Protein AF-A0A1Y3NLR9-F1 (afdb_monomer_lite)

Secondary structure (DSSP, 8-state):
--B-TTS-B----------------EEEEEEE-TTPEEEEEEEEE----TTHHHHHHHHGGG------------------------------TT--EEEESSTTEEEEEEESSSSEEEEEEEEE--SSS--EEEEEEEESSTTS-SEEEEEEEEEEE---

Foldseek 3Di:
DDADPVRHDPDDDDDDDDDDDADAPAEAEAEDAAQDKDKDKDKDWQPPPPVVVVVVVVVVPPPDDDDDDDDDDDDDDDDDDPPPPPPPPPVLQRDKDKDKPDPQKDWDKDDPDNTMIMIIIIHGGDDDDDWDKMKMWMASDPVRPHTDHIYIYTYGYDDD

Sequence (160 aa):
MFLNNNGKPVSLLDIVVYPQGYIVDRSFRFNKTENEILRKTIRFNVNSSPTSNLVEGFLKNNKKSSNHNRTNSSSQKKKSSKSKNDLNTTNDYNEKYVCSNLNEVASSISNVNAYTKEVSFKYKNMNSPNERVFYLFFYDDPYMISLNEIWRIFVHHVQR

Radius of gyration: 26.06 Å; chains: 1; bounding box: 83×35×61 Å

Structure (mmCIF, N/CA/C/O backbone):
data_AF-A0A1Y3NLR9-F1
#
_entry.id   AF-A0A1Y3NLR9-F1
#
loop_
_atom_site.group_PDB
_atom_site.id
_atom_site.type_symbol
_atom_site.label_atom_id
_atom_site.label_alt_id
_atom_site.label_comp_id
_atom_site.label_asym_id
_atom_site.label_entity_id
_atom_site.label_seq_id
_atom_site.pdbx_PDB_ins_code
_atom_site.Cartn_x
_atom_site.Cartn_y
_atom_site.Cartn_z
_atom_site.occupancy
_atom_site.B_iso_or_equiv
_atom_site.auth_seq_id
_atom_site.auth_comp_id
_atom_site.auth_asym_id
_atom_site.auth_atom_id
_atom_site.pdbx_PDB_model_num
ATOM 1 N N . MET A 1 1 ? -0.602 10.387 -29.518 1.00 59.53 1 MET A N 1
ATOM 2 C CA . MET A 1 1 ? 0.051 10.222 -30.833 1.00 59.53 1 MET A CA 1
ATOM 3 C C . MET A 1 1 ? 0.908 11.449 -31.065 1.00 59.53 1 MET A C 1
ATOM 5 O O . MET A 1 1 ? 0.364 12.545 -31.093 1.00 59.53 1 MET A O 1
ATOM 9 N N . PHE A 1 2 ? 2.227 11.292 -31.127 1.00 77.25 2 PHE A N 1
ATOM 10 C CA . PHE A 1 2 ? 3.118 12.418 -31.396 1.00 77.25 2 PHE A CA 1
ATOM 11 C C . PHE A 1 2 ? 3.174 12.622 -32.909 1.00 77.25 2 PHE A C 1
ATOM 13 O O . PHE A 1 2 ? 3.669 11.758 -33.635 1.00 77.25 2 PHE A O 1
ATOM 20 N N . LEU A 1 3 ? 2.589 13.722 -33.376 1.00 86.62 3 LEU A N 1
ATOM 21 C CA . LEU A 1 3 ? 2.571 14.112 -34.782 1.00 86.62 3 LEU A CA 1
ATOM 22 C C . LEU A 1 3 ? 3.623 15.199 -35.016 1.00 86.62 3 LEU A C 1
ATOM 24 O O . LEU A 1 3 ? 3.841 16.043 -34.148 1.00 86.62 3 LEU A O 1
ATOM 28 N N . ASN A 1 4 ? 4.270 15.189 -36.180 1.00 89.50 4 ASN A N 1
ATOM 29 C CA . ASN A 1 4 ? 5.097 16.318 -36.603 1.00 89.50 4 ASN A CA 1
ATOM 30 C C . ASN A 1 4 ? 4.223 17.463 -37.139 1.00 89.50 4 ASN A C 1
ATOM 32 O O . ASN A 1 4 ? 3.013 17.322 -37.317 1.00 89.50 4 ASN A O 1
ATOM 36 N N . ASN A 1 5 ? 4.866 18.580 -37.481 1.00 91.75 5 ASN A N 1
ATOM 37 C CA . ASN A 1 5 ? 4.218 19.765 -38.055 1.00 91.75 5 ASN A CA 1
ATOM 38 C C . ASN A 1 5 ? 3.466 19.488 -39.373 1.00 91.75 5 ASN A C 1
ATOM 40 O O . ASN A 1 5 ? 2.650 20.300 -39.793 1.00 91.75 5 ASN A O 1
ATOM 44 N N . ASN A 1 6 ? 3.712 18.337 -40.006 1.00 92.12 6 ASN A N 1
ATOM 45 C CA . ASN A 1 6 ? 3.054 17.904 -41.238 1.00 92.12 6 ASN A CA 1
ATOM 46 C C . ASN A 1 6 ? 1.926 16.889 -40.962 1.00 92.12 6 ASN A C 1
ATOM 48 O O . ASN A 1 6 ? 1.468 16.219 -41.886 1.00 92.12 6 ASN A O 1
ATOM 52 N N . GLY A 1 7 ? 1.528 16.711 -39.697 1.00 89.81 7 GLY A N 1
ATOM 53 C CA . GLY A 1 7 ? 0.474 15.784 -39.282 1.00 89.81 7 GLY A CA 1
ATOM 54 C C . GLY A 1 7 ? 0.844 14.303 -39.396 1.00 89.81 7 GLY A C 1
ATOM 55 O O . GLY A 1 7 ? -0.035 13.451 -39.294 1.00 89.81 7 GLY A O 1
ATOM 56 N N . LYS A 1 8 ? 2.122 13.964 -39.612 1.00 90.56 8 LYS A N 1
ATOM 57 C CA . LYS A 1 8 ? 2.584 12.572 -39.723 1.00 90.56 8 LYS A CA 1
ATOM 58 C C . LYS A 1 8 ? 3.027 12.034 -38.357 1.00 90.56 8 LYS A C 1
ATOM 60 O O . LYS A 1 8 ? 3.715 12.761 -37.635 1.00 90.56 8 LYS A O 1
ATOM 65 N N . PRO A 1 9 ? 2.692 10.780 -38.001 1.00 90.19 9 PRO A N 1
ATOM 66 C CA . PRO A 1 9 ? 3.191 10.154 -36.781 1.00 90.19 9 PRO A CA 1
ATOM 67 C C . PRO A 1 9 ? 4.712 10.054 -36.799 1.00 90.19 9 PRO A C 1
ATOM 69 O O . PRO A 1 9 ? 5.299 9.619 -37.787 1.00 90.19 9 PRO A O 1
ATOM 72 N N . VAL A 1 10 ? 5.337 10.458 -35.696 1.00 88.31 10 VAL A N 1
ATOM 73 C CA . VAL A 1 10 ? 6.802 10.459 -35.540 1.00 88.31 10 VAL A CA 1
ATOM 74 C C . VAL A 1 10 ? 7.276 9.270 -34.707 1.00 88.31 10 VAL A C 1
ATOM 76 O O . VAL A 1 10 ? 8.429 8.865 -34.803 1.00 88.31 10 VAL A O 1
ATOM 79 N N . SER A 1 11 ? 6.384 8.679 -33.913 1.00 82.44 11 SER A N 1
ATOM 80 C CA . SER A 1 11 ? 6.649 7.450 -33.174 1.00 82.44 11 SER A CA 1
ATOM 81 C C . SER A 1 11 ? 5.362 6.675 -32.897 1.00 82.44 11 SER A C 1
ATOM 83 O O . SER A 1 11 ? 4.282 7.252 -32.728 1.00 82.44 11 SER A O 1
ATOM 85 N N . LEU A 1 12 ? 5.504 5.352 -32.849 1.00 81.38 12 LEU A N 1
ATOM 86 C CA . LEU A 1 12 ? 4.503 4.411 -32.366 1.00 81.38 12 LEU A CA 1
ATOM 87 C C . LEU A 1 12 ? 5.107 3.716 -31.144 1.00 81.38 12 LEU A C 1
ATOM 89 O O . LEU A 1 12 ? 6.228 3.217 -31.220 1.00 81.38 12 LEU A O 1
ATOM 93 N N . LEU A 1 13 ? 4.390 3.723 -30.023 1.00 82.56 13 LEU A N 1
ATOM 94 C CA . LEU A 1 13 ? 4.776 2.974 -28.834 1.00 82.56 13 LEU A CA 1
ATOM 95 C C . LEU A 1 13 ? 3.931 1.705 -28.798 1.00 82.56 13 LEU A C 1
ATOM 97 O O . LEU A 1 13 ? 2.713 1.791 -28.649 1.00 82.56 13 LEU A O 1
ATOM 101 N N . ASP A 1 14 ? 4.582 0.559 -28.959 1.00 82.88 14 ASP A N 1
ATOM 102 C CA . ASP A 1 14 ? 3.950 -0.742 -28.774 1.00 82.88 14 ASP A CA 1
ATOM 103 C C . ASP A 1 14 ? 4.053 -1.132 -27.296 1.00 82.88 14 ASP A C 1
ATOM 105 O O . ASP A 1 14 ? 5.152 -1.280 -26.755 1.00 82.88 14 ASP A O 1
ATOM 109 N N . ILE A 1 15 ? 2.904 -1.210 -26.623 1.00 82.31 15 ILE A N 1
ATOM 110 C CA . ILE A 1 15 ? 2.814 -1.577 -25.210 1.00 82.31 15 ILE A CA 1
ATOM 111 C C . ILE A 1 15 ? 2.133 -2.932 -25.137 1.00 82.31 15 ILE A C 1
ATOM 113 O O . ILE A 1 15 ? 0.924 -3.046 -25.342 1.00 82.31 15 ILE A O 1
ATOM 117 N N . VAL A 1 16 ? 2.900 -3.949 -24.761 1.00 79.44 16 VAL A N 1
ATOM 118 C CA . VAL A 1 16 ? 2.339 -5.253 -24.421 1.00 79.44 16 VAL A CA 1
ATOM 119 C C . VAL A 1 16 ? 2.023 -5.261 -22.930 1.00 79.44 16 VAL A C 1
ATOM 121 O O . VAL A 1 16 ? 2.919 -5.303 -22.088 1.00 79.44 16 VAL A O 1
ATOM 124 N N . VAL A 1 17 ? 0.734 -5.185 -22.600 1.00 75.31 17 VAL A N 1
ATOM 125 C CA . VAL A 1 17 ? 0.257 -5.271 -21.216 1.00 75.31 17 VAL A CA 1
ATOM 126 C C . VAL A 1 17 ? -0.023 -6.733 -20.887 1.00 75.31 17 VAL A C 1
ATOM 128 O O . VAL A 1 17 ?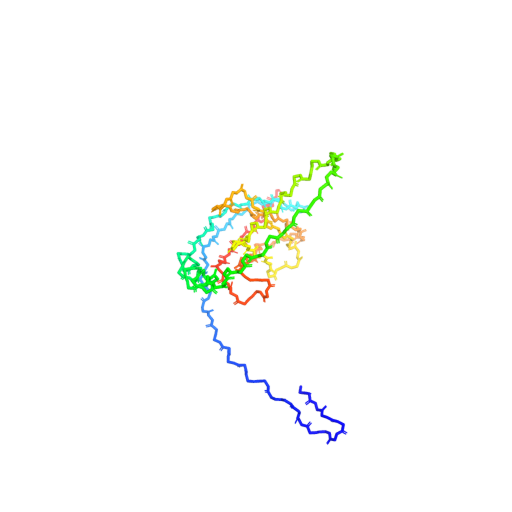 -0.932 -7.334 -21.453 1.00 75.31 17 VAL A O 1
ATOM 131 N N . TYR A 1 18 ? 0.729 -7.290 -19.941 1.00 67.12 18 TYR A N 1
ATOM 132 C CA . TYR A 1 18 ? 0.429 -8.590 -19.346 1.00 67.12 18 TYR A CA 1
ATOM 133 C C . TYR A 1 18 ? -0.296 -8.362 -18.016 1.00 67.12 18 TYR A C 1
ATOM 135 O O . TYR A 1 18 ? 0.350 -7.976 -17.040 1.00 67.12 18 TYR A O 1
ATOM 143 N N . PRO A 1 19 ? -1.628 -8.543 -17.947 1.00 62.94 19 PRO A N 1
ATOM 144 C CA . PRO A 1 19 ? -2.339 -8.436 -16.683 1.00 62.94 19 PRO A CA 1
ATOM 145 C C . PRO A 1 19 ? -1.883 -9.564 -15.753 1.00 62.94 19 PRO A C 1
ATOM 147 O O . PRO A 1 19 ? -2.233 -10.729 -15.937 1.00 62.94 19 PRO A O 1
ATOM 150 N N . GLN A 1 20 ? -1.082 -9.214 -14.750 1.00 64.94 20 GLN A N 1
ATOM 151 C CA . GLN A 1 20 ? -0.716 -10.123 -13.673 1.00 64.94 20 GLN A CA 1
ATOM 152 C C . GLN A 1 20 ? -1.946 -10.310 -12.775 1.00 64.94 20 GLN A C 1
ATOM 154 O O . GLN A 1 20 ? -2.505 -9.334 -12.273 1.00 64.94 20 GLN A O 1
ATOM 159 N N . GLY A 1 21 ? -2.382 -11.553 -12.557 1.00 62.19 21 GLY A N 1
ATOM 160 C CA . GLY A 1 21 ? -3.374 -11.838 -11.522 1.00 62.19 21 GLY A CA 1
ATOM 161 C C . GLY A 1 21 ? -2.836 -11.394 -10.161 1.00 62.19 21 GLY A C 1
ATOM 162 O O . GLY A 1 21 ? -1.755 -11.815 -9.755 1.00 62.19 21 GLY A O 1
ATOM 163 N N . TYR A 1 22 ? -3.565 -10.525 -9.465 1.00 68.06 22 TYR A N 1
ATOM 164 C CA . TYR A 1 22 ? -3.147 -10.017 -8.162 1.00 68.06 22 TYR A CA 1
ATOM 165 C C . TYR A 1 22 ? -3.514 -11.020 -7.063 1.00 68.06 22 TYR A C 1
ATOM 167 O O . TYR A 1 22 ? -4.694 -11.242 -6.784 1.00 68.06 22 TYR A O 1
ATOM 175 N N . ILE A 1 23 ? -2.506 -11.617 -6.428 1.00 80.19 23 ILE A N 1
ATOM 176 C CA . ILE A 1 23 ? -2.682 -12.407 -5.207 1.00 80.19 23 ILE A CA 1
ATOM 177 C C . ILE A 1 23 ? -2.530 -11.450 -4.026 1.00 80.19 23 ILE A C 1
ATOM 179 O O . ILE A 1 23 ? -1.587 -10.670 -3.965 1.00 80.19 23 ILE A O 1
ATOM 183 N N . VAL A 1 24 ? -3.487 -11.477 -3.099 1.00 86.25 24 VAL A N 1
ATOM 184 C CA . VAL A 1 24 ? -3.379 -10.718 -1.851 1.00 86.25 24 VAL A CA 1
ATOM 185 C C . VAL A 1 24 ? -2.486 -11.496 -0.896 1.00 86.25 24 VAL A C 1
ATOM 187 O O . VAL A 1 24 ? -2.892 -12.548 -0.404 1.00 86.25 24 VAL A O 1
ATOM 190 N N . ASP A 1 25 ? -1.312 -10.953 -0.588 1.00 86.94 25 ASP A N 1
ATOM 191 C CA . ASP A 1 25 ? -0.366 -11.569 0.344 1.00 86.94 25 ASP A CA 1
ATOM 192 C C . ASP A 1 25 ? -0.868 -11.493 1.783 1.00 86.94 25 ASP A C 1
ATOM 194 O O . ASP A 1 25 ? -0.720 -12.429 2.570 1.00 86.94 25 ASP A O 1
ATOM 198 N N . ARG A 1 26 ? -1.464 -10.353 2.158 1.00 90.88 26 ARG A N 1
ATOM 199 C CA . ARG A 1 26 ? -1.875 -10.090 3.543 1.00 90.88 26 ARG A CA 1
ATOM 200 C C . ARG A 1 26 ? -3.210 -9.392 3.629 1.00 90.88 26 ARG A C 1
ATOM 202 O O . ARG A 1 26 ? -3.532 -8.514 2.834 1.00 90.88 26 ARG A O 1
ATOM 209 N N . SER A 1 27 ? -3.981 -9.755 4.648 1.00 92.81 27 SER A N 1
ATOM 210 C CA . SER A 1 27 ? -5.237 -9.092 4.985 1.00 92.81 27 SER A CA 1
ATOM 211 C C . SER A 1 27 ? -5.233 -8.651 6.445 1.00 92.81 27 SER A C 1
ATOM 213 O O . SER A 1 27 ? -4.957 -9.456 7.330 1.00 92.81 27 SER A O 1
ATOM 215 N N . PHE A 1 28 ? -5.581 -7.391 6.701 1.00 91.44 28 PHE A N 1
ATOM 216 C CA . PHE A 1 28 ? -5.719 -6.844 8.054 1.00 91.44 28 PHE A CA 1
ATOM 217 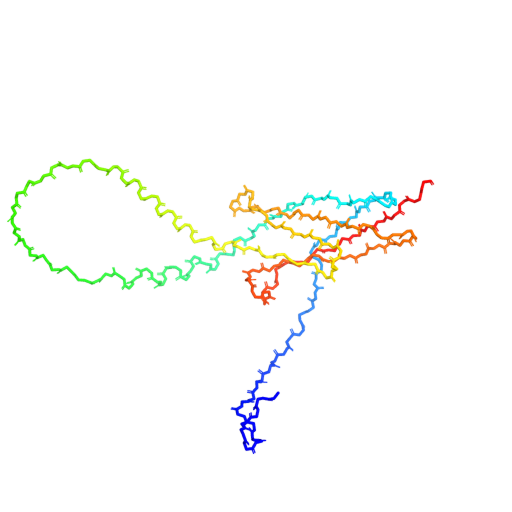C C . PHE A 1 28 ? -7.133 -6.320 8.268 1.00 91.44 28 PHE A C 1
ATOM 219 O O . PHE A 1 28 ? -7.715 -5.740 7.355 1.00 91.44 28 PHE A O 1
ATOM 226 N N . ARG A 1 29 ? -7.676 -6.492 9.477 1.00 91.06 29 ARG A N 1
ATOM 227 C CA . ARG A 1 29 ? -8.976 -5.934 9.866 1.00 91.06 29 ARG A CA 1
ATOM 228 C C . ARG A 1 29 ? -8.822 -5.019 11.067 1.00 91.06 29 ARG A C 1
ATOM 230 O O . ARG A 1 29 ? -8.209 -5.396 12.065 1.00 91.06 29 ARG A O 1
ATOM 237 N N . PHE A 1 30 ? -9.400 -3.830 10.973 1.00 88.00 30 PHE A N 1
ATOM 238 C CA . PHE A 1 30 ? -9.416 -2.851 12.048 1.00 88.00 30 PHE A CA 1
ATOM 239 C C . PHE A 1 30 ? -10.847 -2.426 12.347 1.00 88.00 30 PHE A C 1
ATOM 241 O O . PHE A 1 30 ? -11.582 -2.051 11.440 1.00 88.00 30 PHE A O 1
ATOM 248 N N . ASN A 1 31 ? -11.207 -2.433 13.628 1.00 85.19 31 ASN A N 1
ATOM 249 C CA . ASN A 1 31 ? -12.485 -1.919 14.105 1.00 85.19 31 ASN A CA 1
ATOM 250 C C . ASN A 1 31 ? -12.263 -0.511 14.649 1.00 85.19 31 ASN A C 1
ATOM 252 O O . ASN A 1 31 ? -11.393 -0.314 15.508 1.00 85.19 31 ASN A O 1
ATOM 256 N N . LYS A 1 32 ? -13.008 0.465 14.132 1.00 81.00 32 LYS A N 1
ATOM 257 C CA . LYS A 1 32 ? -12.886 1.869 14.519 1.00 81.00 32 LYS A CA 1
ATOM 258 C C . LYS A 1 32 ? -14.237 2.532 14.727 1.00 81.00 32 LYS A C 1
ATOM 260 O O . LYS A 1 32 ? -15.208 2.221 14.050 1.00 81.00 32 LYS A O 1
ATOM 265 N N . THR A 1 33 ? -14.270 3.445 15.685 1.00 73.12 33 THR A N 1
ATOM 266 C CA . THR A 1 33 ? -15.378 4.371 15.911 1.00 73.12 33 THR A CA 1
ATOM 267 C C . THR A 1 33 ? -15.422 5.413 14.795 1.00 73.12 33 THR A C 1
ATOM 269 O O . THR A 1 33 ? -14.429 5.681 14.105 1.00 73.12 33 THR A O 1
ATOM 272 N N . GLU A 1 34 ? -16.601 5.984 14.582 1.00 69.69 34 GLU A N 1
ATOM 273 C CA . GLU A 1 34 ? -16.813 7.018 13.573 1.00 69.69 34 GLU A CA 1
ATOM 274 C C . GLU A 1 34 ? -15.961 8.264 13.853 1.00 69.69 34 GLU A C 1
ATOM 276 O O . GLU A 1 34 ? -15.634 8.573 14.998 1.00 69.69 34 GLU A O 1
ATOM 281 N N . ASN A 1 35 ? -15.587 8.982 12.790 1.00 71.69 35 ASN A N 1
ATOM 282 C CA . ASN A 1 35 ? -14.824 10.237 12.840 1.00 71.69 35 ASN A CA 1
ATOM 283 C C . ASN A 1 35 ? -13.413 10.161 13.465 1.00 71.69 35 ASN A C 1
ATOM 285 O O . ASN A 1 35 ? -12.750 11.188 13.608 1.00 71.69 35 ASN A O 1
ATOM 289 N N . GLU A 1 36 ? -12.896 8.966 13.767 1.00 77.88 36 GLU A N 1
ATOM 290 C CA . GLU A 1 36 ? -11.498 8.782 14.165 1.00 77.88 36 GLU A CA 1
ATOM 291 C C . GLU A 1 36 ? -10.555 8.586 12.972 1.00 77.88 36 GLU A C 1
ATOM 293 O O . GLU A 1 36 ? -10.876 7.930 11.982 1.00 77.88 36 GLU A O 1
ATOM 298 N N . ILE A 1 37 ? -9.321 9.080 13.106 1.00 84.69 37 ILE A N 1
ATOM 299 C CA . ILE A 1 37 ? -8.235 8.757 12.175 1.00 84.69 37 ILE A CA 1
ATOM 300 C C . ILE A 1 37 ? -7.603 7.431 12.604 1.00 84.69 37 ILE A C 1
ATOM 302 O O . ILE A 1 37 ? -7.020 7.325 13.688 1.00 84.69 37 ILE A O 1
ATOM 306 N N . LEU A 1 38 ? -7.641 6.426 11.729 1.00 87.56 38 LEU A N 1
ATOM 307 C CA . LEU A 1 38 ? -6.884 5.194 11.933 1.00 87.56 38 LEU A CA 1
ATOM 308 C C . LEU A 1 38 ? -5.408 5.469 11.638 1.00 87.56 38 LEU A C 1
ATOM 310 O O . LEU A 1 38 ? -5.060 5.863 10.529 1.00 87.56 38 LEU A O 1
ATOM 314 N N . ARG A 1 39 ? -4.539 5.237 12.624 1.00 91.56 39 ARG A N 1
ATOM 315 C CA . ARG A 1 39 ? -3.080 5.252 12.458 1.00 91.56 39 ARG A CA 1
ATOM 316 C C . ARG A 1 39 ? -2.526 3.893 12.846 1.00 91.56 39 ARG A C 1
ATOM 318 O O . ARG A 1 39 ? -2.782 3.432 13.962 1.00 91.56 39 ARG A O 1
ATOM 325 N N . LYS A 1 40 ? -1.802 3.247 11.938 1.00 93.31 40 LYS A N 1
ATOM 326 C CA . LYS A 1 40 ? -1.208 1.928 12.174 1.00 93.31 40 LYS A CA 1
ATOM 327 C C . LYS A 1 40 ? 0.164 1.835 11.535 1.00 93.31 40 LYS A C 1
ATOM 329 O O . LYS A 1 40 ? 0.385 2.370 10.454 1.00 93.31 40 LYS A O 1
ATOM 334 N N . THR A 1 41 ? 1.041 1.109 12.216 1.00 93.94 41 THR A N 1
ATOM 335 C CA . THR A 1 41 ? 2.360 0.731 11.724 1.00 93.94 41 THR A CA 1
ATOM 336 C C . THR A 1 41 ? 2.430 -0.784 11.719 1.00 93.94 41 THR A C 1
ATOM 338 O O . THR A 1 41 ? 2.105 -1.424 12.720 1.00 93.94 41 THR A O 1
ATOM 341 N N . ILE A 1 42 ? 2.790 -1.359 10.581 1.00 92.88 42 ILE A N 1
ATOM 342 C CA . ILE A 1 42 ? 2.865 -2.804 10.374 1.00 92.88 42 ILE A CA 1
ATOM 343 C C . ILE A 1 42 ? 4.224 -3.114 9.759 1.00 92.88 42 ILE A C 1
ATOM 345 O O . ILE A 1 42 ? 4.727 -2.353 8.937 1.00 92.88 42 ILE A O 1
ATOM 349 N N . ARG A 1 43 ? 4.823 -4.232 10.163 1.00 91.81 43 ARG A N 1
ATOM 350 C CA . ARG A 1 43 ? 6.142 -4.654 9.693 1.00 91.81 43 ARG A CA 1
ATOM 351 C C . ARG A 1 43 ? 6.055 -5.725 8.624 1.00 91.81 43 ARG A C 1
ATOM 353 O O . ARG A 1 43 ? 5.110 -6.514 8.583 1.00 91.81 43 ARG A O 1
ATOM 360 N N . PHE A 1 44 ? 7.080 -5.763 7.791 1.00 87.50 44 PHE A N 1
ATOM 361 C CA . PHE A 1 44 ? 7.277 -6.810 6.815 1.00 87.50 44 PHE A CA 1
ATOM 362 C C . PHE A 1 44 ? 8.734 -7.130 6.587 1.00 87.50 44 PHE A C 1
ATOM 364 O O . PHE A 1 44 ? 9.604 -6.277 6.756 1.00 87.50 44 PHE A O 1
ATOM 371 N N . ASN A 1 45 ? 8.975 -8.374 6.191 1.00 84.75 45 ASN A N 1
ATOM 372 C CA . ASN A 1 45 ? 10.306 -8.818 5.847 1.00 84.75 45 ASN A CA 1
ATOM 373 C C . ASN A 1 45 ? 10.583 -8.501 4.384 1.00 84.75 45 ASN A C 1
ATOM 375 O O . ASN A 1 45 ? 9.739 -8.707 3.516 1.00 84.75 45 ASN A O 1
ATOM 379 N N . VAL A 1 46 ? 11.778 -7.992 4.126 1.00 79.62 46 VAL A N 1
ATOM 380 C CA . VAL A 1 46 ? 12.284 -7.788 2.779 1.00 79.62 46 VAL A CA 1
ATOM 381 C C . VAL A 1 46 ? 13.033 -9.052 2.411 1.00 79.62 46 VAL A C 1
ATOM 383 O O . VAL A 1 46 ? 14.103 -9.322 2.954 1.00 79.62 46 VAL A O 1
ATOM 386 N N . ASN A 1 47 ? 12.468 -9.839 1.499 1.00 66.31 47 ASN A N 1
ATOM 387 C CA . ASN A 1 47 ? 13.205 -10.942 0.907 1.00 66.31 47 ASN A CA 1
ATOM 388 C C . ASN A 1 47 ? 14.330 -10.329 0.066 1.00 66.31 47 ASN A C 1
ATOM 390 O O . ASN A 1 47 ? 14.083 -9.804 -1.019 1.00 66.31 47 ASN A O 1
ATOM 394 N N . SER A 1 48 ? 15.563 -10.352 0.571 1.00 58.41 48 SER A N 1
ATOM 395 C CA . SER A 1 48 ? 16.733 -10.107 -0.265 1.00 58.41 48 SER A CA 1
ATOM 396 C C . SER A 1 48 ? 16.796 -11.261 -1.261 1.00 58.41 48 SER A C 1
ATOM 398 O O . SER A 1 48 ? 17.197 -12.369 -0.897 1.00 58.41 48 SER A O 1
ATOM 400 N N . SER A 1 49 ? 16.326 -11.054 -2.491 1.00 46.97 49 SER A N 1
ATOM 401 C CA . SER A 1 49 ? 16.490 -12.066 -3.531 1.00 46.97 49 SER A CA 1
ATOM 402 C C . SER A 1 49 ? 17.985 -12.416 -3.652 1.00 46.97 49 SER A C 1
ATOM 404 O O . SER A 1 49 ? 18.802 -11.500 -3.771 1.00 46.97 49 SER A O 1
ATOM 406 N N . PRO A 1 50 ? 18.380 -13.704 -3.671 1.00 47.94 50 PRO A N 1
ATOM 407 C CA . PRO A 1 50 ? 19.774 -14.112 -3.868 1.00 47.94 50 PRO A CA 1
ATOM 408 C C . PRO A 1 50 ? 20.376 -13.660 -5.211 1.00 47.94 50 PRO A C 1
ATOM 410 O O . PRO A 1 50 ? 21.588 -13.757 -5.406 1.00 47.94 50 PRO A O 1
ATOM 413 N N . THR A 1 51 ? 19.555 -13.191 -6.159 1.00 46.16 51 THR A N 1
ATOM 414 C CA . THR A 1 51 ? 19.988 -12.854 -7.523 1.00 46.16 51 THR A CA 1
ATOM 415 C C . THR A 1 51 ? 20.850 -11.594 -7.627 1.00 46.16 51 THR A C 1
ATOM 417 O O . THR A 1 51 ? 21.578 -11.463 -8.610 1.00 46.16 51 THR A O 1
ATOM 420 N N . SER A 1 52 ? 20.858 -10.701 -6.631 1.00 48.78 52 SER A N 1
ATOM 421 C CA . SER A 1 52 ? 21.716 -9.502 -6.660 1.00 48.78 52 SER A CA 1
ATOM 422 C C . SER A 1 52 ? 23.211 -9.826 -6.512 1.00 48.78 52 SER A C 1
ATOM 424 O O . SER A 1 52 ? 24.049 -9.160 -7.120 1.00 48.78 52 SER A O 1
ATOM 426 N N . ASN A 1 53 ? 23.561 -10.905 -5.803 1.00 47.44 53 ASN A N 1
ATOM 427 C CA . ASN A 1 53 ? 24.957 -11.301 -5.578 1.00 47.44 53 ASN A CA 1
ATOM 428 C C . ASN A 1 53 ? 25.630 -11.919 -6.819 1.00 47.44 53 ASN A C 1
ATOM 430 O O . ASN A 1 53 ? 26.854 -11.871 -6.942 1.00 47.44 53 ASN A O 1
ATOM 434 N N . LEU A 1 54 ? 24.856 -12.491 -7.752 1.00 46.53 54 LEU A N 1
ATOM 435 C CA . LEU A 1 54 ? 25.404 -13.071 -8.985 1.00 46.53 54 LEU A CA 1
ATOM 436 C C . L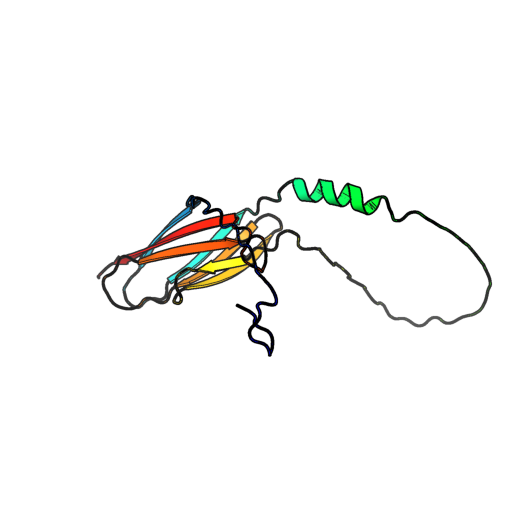EU A 1 54 ? 25.886 -11.989 -9.959 1.00 46.53 54 LEU A C 1
ATOM 438 O O . LEU A 1 54 ? 26.924 -12.162 -10.592 1.00 46.53 54 LEU A O 1
ATOM 442 N N . VAL A 1 55 ? 25.186 -10.855 -10.045 1.00 48.47 55 VAL A N 1
ATOM 443 C CA . VAL A 1 55 ? 25.543 -9.755 -10.961 1.00 48.47 55 VAL A CA 1
ATOM 444 C C . VAL A 1 55 ? 26.800 -9.013 -10.489 1.00 48.47 55 VAL A C 1
ATOM 446 O O . VAL A 1 55 ? 27.633 -8.611 -11.305 1.00 48.47 55 VAL A O 1
ATOM 449 N N . GLU A 1 56 ? 27.007 -8.888 -9.175 1.00 49.00 56 GLU A N 1
ATOM 450 C CA . GLU A 1 56 ? 28.175 -8.190 -8.626 1.00 49.00 56 GLU A CA 1
ATOM 451 C C . GLU A 1 56 ? 29.497 -8.953 -8.854 1.00 49.00 56 GLU A C 1
ATOM 453 O O . GLU A 1 56 ? 30.551 -8.334 -9.042 1.00 49.00 56 GLU A O 1
ATOM 458 N N . GLY A 1 57 ? 29.442 -10.288 -8.939 1.00 48.25 57 GLY A N 1
ATOM 459 C CA . GLY A 1 57 ? 30.587 -11.128 -9.306 1.00 48.25 57 GLY A CA 1
ATOM 460 C C . GLY A 1 57 ? 31.086 -10.893 -10.738 1.00 48.25 57 GLY A C 1
ATOM 461 O O . GLY A 1 57 ? 32.291 -10.944 -10.984 1.00 48.25 57 GLY A O 1
ATOM 462 N N . PHE A 1 58 ? 30.191 -10.556 -11.673 1.00 48.34 58 PHE A N 1
ATOM 463 C CA . PHE A 1 58 ? 30.563 -10.283 -13.066 1.00 48.34 58 PHE A CA 1
ATOM 464 C C . PHE A 1 58 ? 31.164 -8.883 -13.266 1.00 48.34 58 PHE A C 1
ATOM 466 O O . PHE A 1 58 ? 32.048 -8.711 -14.104 1.00 48.34 58 PHE A O 1
ATOM 473 N N . LEU A 1 59 ? 30.756 -7.882 -12.477 1.00 50.09 59 LEU A N 1
ATOM 474 C CA . LEU A 1 59 ? 31.233 -6.498 -12.633 1.00 50.09 59 LEU A CA 1
ATOM 475 C C . LEU A 1 59 ? 32.584 -6.218 -11.948 1.00 50.09 59 LEU A C 1
ATOM 477 O O . LEU A 1 59 ? 33.305 -5.309 -12.367 1.00 50.09 59 LEU A O 1
ATOM 481 N N . LYS A 1 60 ? 32.979 -6.993 -10.926 1.00 47.91 60 LYS A N 1
ATOM 482 C CA . LYS A 1 60 ? 34.259 -6.788 -10.211 1.00 47.91 60 LYS A CA 1
ATOM 483 C C . LYS A 1 60 ? 35.497 -7.297 -10.961 1.00 47.91 60 LYS A C 1
ATOM 485 O O . LYS A 1 60 ? 36.606 -6.866 -10.642 1.00 47.91 60 LYS A O 1
ATOM 490 N N . ASN A 1 61 ? 35.335 -8.127 -11.991 1.00 40.38 61 ASN A N 1
ATOM 491 C CA . ASN A 1 61 ? 36.468 -8.738 -12.696 1.00 40.38 61 ASN A CA 1
ATOM 492 C C . ASN A 1 61 ? 37.134 -7.844 -13.759 1.00 40.38 61 ASN A C 1
ATOM 494 O O . ASN A 1 61 ? 38.217 -8.179 -14.225 1.00 40.38 61 ASN A O 1
ATOM 498 N N . ASN A 1 62 ? 36.572 -6.670 -14.078 1.00 45.75 62 ASN A N 1
ATOM 499 C CA . ASN A 1 62 ? 37.098 -5.791 -15.137 1.00 45.75 62 ASN A CA 1
ATOM 500 C C . ASN A 1 62 ? 37.914 -4.575 -14.649 1.00 45.75 62 ASN A C 1
ATOM 502 O O . ASN A 1 62 ? 38.219 -3.687 -15.441 1.00 45.75 62 ASN A O 1
ATOM 506 N N . LYS A 1 63 ? 38.318 -4.508 -13.370 1.00 45.41 63 LYS A N 1
ATOM 507 C CA . LYS A 1 63 ? 39.179 -3.423 -12.837 1.00 45.41 63 LYS A CA 1
ATOM 508 C C . LYS A 1 63 ? 40.559 -3.904 -12.361 1.00 45.41 63 LYS A C 1
ATOM 510 O O . LYS A 1 63 ? 41.011 -3.534 -11.280 1.00 45.41 63 LYS A O 1
ATOM 515 N N . LYS A 1 64 ? 41.261 -4.701 -13.173 1.00 45.81 64 LYS A N 1
ATOM 516 C CA . LYS A 1 64 ? 42.709 -4.947 -13.010 1.00 45.81 64 LYS A CA 1
ATOM 517 C C .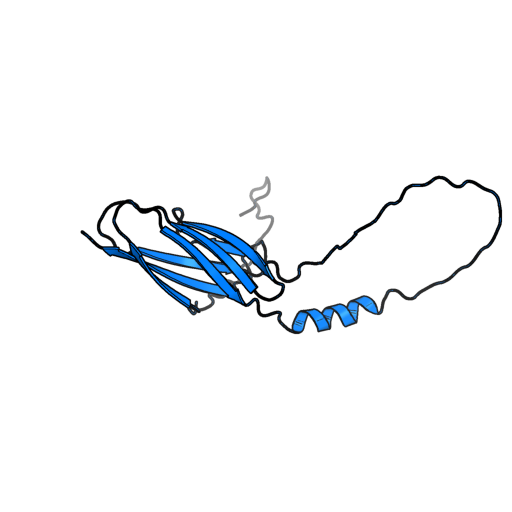 LYS A 1 64 ? 43.464 -4.841 -14.342 1.00 45.81 64 LYS A C 1
ATOM 519 O O . LYS A 1 64 ? 43.776 -5.836 -14.976 1.00 45.81 64 LYS A O 1
ATOM 524 N N . SER A 1 65 ? 43.802 -3.610 -14.712 1.00 35.88 65 SER A N 1
ATOM 525 C CA . SER A 1 65 ? 44.945 -3.220 -15.559 1.00 35.88 65 SER A CA 1
ATOM 526 C C . SER A 1 65 ? 45.104 -1.706 -15.358 1.00 35.88 65 SER A C 1
ATOM 528 O O . SER A 1 65 ? 44.096 -1.013 -15.378 1.00 35.88 65 SER A O 1
ATOM 530 N N . SER A 1 66 ? 46.244 -1.070 -15.121 1.00 35.72 66 SER A N 1
ATOM 531 C CA . SER A 1 66 ? 47.649 -1.392 -15.321 1.00 35.72 66 SER A CA 1
ATOM 532 C C . SER A 1 66 ? 48.452 -0.447 -14.407 1.00 35.72 66 SER A C 1
ATOM 534 O O . SER A 1 66 ? 48.100 0.724 -14.266 1.00 35.72 66 SER A O 1
ATOM 536 N N . ASN A 1 67 ? 49.505 -0.962 -13.771 1.00 36.34 67 ASN A N 1
ATOM 537 C CA . ASN A 1 67 ? 50.475 -0.189 -12.997 1.00 36.34 67 ASN A CA 1
ATOM 538 C C . ASN A 1 67 ? 51.473 0.494 -13.942 1.00 36.34 67 ASN A C 1
ATOM 540 O O . ASN A 1 67 ? 52.157 -0.194 -14.694 1.00 36.34 67 ASN A O 1
ATOM 544 N N . HIS A 1 68 ? 51.682 1.804 -13.794 1.00 36.03 68 HIS A N 1
ATOM 545 C CA . HIS A 1 68 ? 52.958 2.424 -14.150 1.00 36.03 68 HIS A CA 1
ATOM 546 C C . HIS A 1 68 ? 53.417 3.375 -13.042 1.00 36.03 68 HIS A C 1
ATOM 548 O O . HIS A 1 68 ? 52.877 4.459 -12.846 1.00 36.03 68 HIS A O 1
ATOM 554 N N . ASN A 1 69 ? 54.446 2.930 -12.319 1.00 40.59 69 ASN A N 1
ATOM 555 C CA . ASN A 1 69 ? 55.205 3.719 -11.359 1.00 40.59 69 ASN A CA 1
ATOM 556 C C . ASN A 1 69 ? 56.101 4.725 -12.094 1.00 40.59 69 ASN A C 1
ATOM 558 O O . ASN A 1 69 ? 56.891 4.323 -12.949 1.00 40.59 69 ASN A O 1
ATOM 562 N N . ARG A 1 70 ? 56.079 5.995 -11.677 1.00 30.84 70 ARG A N 1
ATOM 563 C CA . ARG A 1 70 ? 57.237 6.894 -11.782 1.00 30.84 70 ARG A CA 1
ATOM 564 C C . ARG A 1 70 ? 57.370 7.728 -10.511 1.00 30.84 70 ARG A C 1
ATOM 566 O O . ARG A 1 70 ? 56.456 8.434 -10.103 1.00 30.84 70 ARG A O 1
ATOM 573 N N . THR A 1 71 ? 58.532 7.582 -9.891 1.00 34.47 71 THR A N 1
ATOM 574 C CA . THR A 1 71 ? 59.043 8.297 -8.724 1.00 34.47 71 THR A CA 1
ATOM 575 C C . THR A 1 71 ? 59.495 9.709 -9.108 1.00 34.47 71 THR A C 1
ATOM 577 O O . THR A 1 71 ? 60.092 9.879 -10.168 1.00 34.47 71 THR A O 1
ATOM 580 N N . ASN A 1 72 ? 59.285 10.707 -8.241 1.00 30.23 72 ASN A N 1
ATOM 581 C CA . ASN A 1 72 ? 60.388 11.462 -7.626 1.00 30.23 72 ASN A CA 1
ATOM 582 C C . ASN A 1 72 ? 59.920 12.530 -6.617 1.00 30.23 72 ASN A C 1
ATOM 584 O O . ASN A 1 72 ? 58.825 13.076 -6.674 1.00 30.23 72 ASN A O 1
ATOM 588 N N . SER A 1 73 ? 60.825 12.744 -5.668 1.00 30.22 73 SER A N 1
ATOM 589 C CA . SER A 1 73 ? 60.861 13.544 -4.439 1.00 30.22 73 SER A CA 1
ATOM 590 C C . SER A 1 73 ? 60.483 15.032 -4.517 1.00 30.22 73 SER A C 1
ATOM 592 O O . SER A 1 73 ? 60.963 15.736 -5.399 1.00 30.22 73 SER A O 1
ATOM 594 N N . SER A 1 74 ? 59.829 15.566 -3.472 1.00 26.91 74 SER A N 1
ATOM 595 C CA . SER A 1 74 ? 60.465 16.417 -2.429 1.00 26.91 74 SER A CA 1
ATOM 596 C C . SER A 1 74 ? 59.460 17.236 -1.580 1.00 26.91 74 SER A C 1
ATOM 598 O O . SER A 1 74 ? 58.463 17.753 -2.067 1.00 26.91 74 SER A O 1
ATOM 600 N N . SER A 1 75 ? 59.802 17.377 -0.290 1.00 31.20 75 SER A N 1
ATOM 601 C CA . SER A 1 75 ? 59.480 18.467 0.663 1.00 31.20 75 SER A CA 1
ATOM 602 C C . SER A 1 75 ? 58.038 18.765 1.147 1.00 31.20 75 SER A C 1
ATOM 604 O O . SER A 1 75 ? 57.236 19.411 0.491 1.00 31.20 75 SER A O 1
ATOM 606 N N . GLN A 1 76 ? 57.830 18.426 2.431 1.00 33.62 76 GLN A N 1
ATOM 607 C CA . GLN A 1 76 ? 57.272 19.252 3.525 1.00 33.62 76 GLN A CA 1
ATOM 608 C C . GLN A 1 76 ? 55.956 20.045 3.326 1.00 33.62 76 GLN A C 1
ATOM 610 O O . GLN A 1 76 ? 55.959 21.141 2.779 1.00 33.62 76 GLN A O 1
ATOM 615 N N . LYS A 1 77 ? 54.893 19.632 4.042 1.00 29.83 77 LYS A N 1
ATOM 616 C CA . LYS A 1 77 ? 54.277 20.406 5.154 1.00 29.83 77 LYS A CA 1
ATOM 617 C C . LYS A 1 77 ? 53.109 19.640 5.794 1.00 29.83 77 LYS A C 1
ATOM 619 O O . LYS A 1 77 ? 52.105 19.350 5.155 1.00 29.83 77 LYS A O 1
ATOM 624 N N . LYS A 1 78 ? 53.231 19.368 7.099 1.00 31.67 78 LYS A N 1
ATOM 625 C CA . LYS A 1 78 ? 52.125 18.969 7.982 1.00 31.67 78 LYS A CA 1
ATOM 626 C C . LYS A 1 78 ? 51.109 20.114 8.061 1.00 31.67 78 LYS A C 1
ATOM 628 O O . LYS A 1 78 ? 51.469 21.185 8.540 1.00 31.67 78 LYS A O 1
ATOM 633 N N . LYS A 1 79 ? 49.848 19.867 7.699 1.00 26.39 79 LYS A N 1
ATOM 634 C CA . LYS A 1 79 ? 48.683 20.541 8.291 1.00 26.39 79 LYS A CA 1
ATOM 635 C C . LYS A 1 79 ? 47.534 19.547 8.424 1.00 26.39 79 LYS A C 1
ATOM 637 O O . LYS A 1 79 ? 47.154 18.859 7.486 1.00 26.39 79 LYS A O 1
ATOM 642 N N . SER A 1 80 ? 47.049 19.473 9.652 1.00 33.72 80 SER A N 1
ATOM 643 C CA . SER A 1 80 ? 45.893 18.734 10.126 1.00 33.72 80 SER A CA 1
ATOM 644 C C . SER A 1 80 ? 44.625 19.076 9.346 1.00 33.72 80 SER A C 1
ATOM 646 O O . SER A 1 80 ? 44.219 20.233 9.306 1.00 33.72 80 SER A O 1
ATOM 648 N N . SER A 1 81 ? 43.935 18.061 8.842 1.00 29.14 81 SER A N 1
ATOM 649 C CA . SER A 1 81 ? 42.473 18.038 8.835 1.00 29.14 81 SER A CA 1
ATOM 650 C C . SER A 1 81 ? 42.025 16.582 8.784 1.00 29.14 81 SER A C 1
ATOM 652 O O . SER A 1 81 ? 42.395 15.804 7.910 1.00 29.14 81 SER A O 1
ATOM 654 N N . LYS A 1 82 ? 41.307 16.182 9.827 1.00 35.97 82 LYS A N 1
ATOM 655 C CA . LYS A 1 82 ? 40.739 14.853 10.004 1.00 35.97 82 LYS A CA 1
ATOM 656 C C . LYS A 1 82 ? 39.467 14.798 9.158 1.00 35.97 82 LYS A C 1
ATOM 658 O O . LYS A 1 82 ? 38.385 15.004 9.690 1.00 35.97 82 LYS A O 1
ATOM 663 N N . SER A 1 83 ? 39.587 14.582 7.848 1.00 30.28 83 SER A N 1
ATOM 664 C CA . SER A 1 83 ? 38.427 14.256 7.014 1.00 30.28 83 SER A CA 1
ATOM 665 C C . SER A 1 83 ? 38.149 12.763 7.159 1.00 30.28 83 SER A C 1
ATOM 667 O O . SER A 1 83 ? 38.745 11.928 6.475 1.00 30.28 83 SER A O 1
ATOM 669 N N . LYS A 1 84 ? 37.270 12.413 8.100 1.00 31.55 84 LYS A N 1
ATOM 670 C CA . LYS A 1 84 ? 36.555 11.140 8.029 1.00 31.55 84 LYS A CA 1
ATOM 671 C C . LYS A 1 84 ? 35.681 11.211 6.778 1.00 31.55 84 LYS A C 1
ATOM 673 O O . LYS A 1 84 ? 34.602 11.789 6.809 1.00 31.55 84 LYS A O 1
ATOM 678 N N . ASN A 1 85 ? 36.198 10.701 5.666 1.00 32.91 85 ASN A N 1
ATOM 679 C CA . ASN A 1 85 ? 35.384 10.401 4.501 1.00 32.91 85 ASN A CA 1
ATOM 680 C C . ASN A 1 85 ? 34.621 9.116 4.815 1.00 32.91 85 ASN A C 1
ATOM 682 O O . ASN A 1 85 ? 35.028 8.031 4.406 1.00 32.91 85 ASN A O 1
ATOM 686 N N . ASP A 1 86 ? 33.526 9.251 5.557 1.00 35.78 86 ASP A N 1
ATOM 687 C CA . ASP A 1 86 ? 32.493 8.226 5.630 1.00 35.78 86 ASP A CA 1
ATOM 688 C C . ASP A 1 86 ? 31.694 8.281 4.316 1.00 35.78 86 ASP A C 1
ATOM 690 O O . ASP A 1 86 ? 30.543 8.705 4.274 1.00 35.78 86 ASP A O 1
ATOM 694 N N . LEU A 1 87 ? 32.321 7.874 3.205 1.00 39.44 87 LEU A N 1
ATOM 695 C CA . LEU A 1 87 ? 31.589 7.466 2.006 1.00 39.44 87 LEU A CA 1
ATOM 696 C C . LEU A 1 87 ? 31.079 6.039 2.238 1.00 39.44 87 LEU A C 1
ATOM 698 O O . LEU A 1 87 ? 31.507 5.079 1.604 1.00 39.44 87 LEU A O 1
ATOM 702 N N . ASN A 1 88 ? 30.140 5.902 3.171 1.00 35.22 88 ASN A N 1
ATOM 703 C CA . ASN A 1 88 ? 29.248 4.754 3.189 1.00 35.22 88 ASN A CA 1
ATOM 704 C C . ASN A 1 88 ? 28.166 5.011 2.141 1.00 35.22 88 ASN A C 1
ATOM 706 O O . ASN A 1 88 ? 27.021 5.312 2.461 1.00 35.22 88 ASN A O 1
ATOM 710 N N . THR A 1 89 ? 28.534 4.902 0.864 1.00 39.53 89 THR A N 1
ATOM 711 C CA . THR A 1 89 ? 27.558 4.627 -0.190 1.00 39.53 89 THR A CA 1
ATOM 712 C C . THR A 1 89 ? 27.141 3.170 -0.017 1.00 39.53 89 THR A C 1
ATOM 714 O O . THR A 1 89 ? 27.595 2.274 -0.726 1.00 39.53 89 THR A O 1
ATOM 717 N N . THR A 1 90 ? 26.326 2.911 1.004 1.00 42.53 90 THR A N 1
ATOM 718 C CA . THR A 1 90 ? 25.520 1.700 1.063 1.00 42.53 90 THR A CA 1
ATOM 719 C C . THR A 1 90 ? 24.528 1.833 -0.077 1.00 42.53 90 THR A C 1
ATOM 721 O O . THR A 1 90 ? 23.538 2.547 0.048 1.00 42.53 90 THR A O 1
ATOM 724 N N . ASN A 1 91 ? 24.848 1.231 -1.222 1.00 43.84 91 ASN A N 1
ATOM 725 C CA . ASN A 1 91 ? 23.876 1.008 -2.281 1.00 43.84 91 ASN A CA 1
ATOM 726 C C . ASN A 1 91 ? 22.730 0.211 -1.645 1.00 43.84 91 ASN A C 1
ATOM 728 O O . ASN A 1 91 ? 22.873 -0.988 -1.396 1.00 43.84 91 ASN A O 1
ATOM 732 N N . ASP A 1 92 ? 21.651 0.901 -1.276 1.00 53.16 92 ASP A N 1
ATOM 733 C CA . ASP A 1 92 ? 20.510 0.332 -0.567 1.00 53.16 92 ASP A CA 1
ATOM 734 C C . ASP A 1 92 ? 19.667 -0.433 -1.597 1.00 53.16 92 ASP A C 1
ATOM 736 O O . ASP A 1 92 ? 18.608 0.001 -2.035 1.00 53.16 92 ASP A O 1
ATOM 740 N N . TYR A 1 93 ? 20.168 -1.593 -2.040 1.00 55.41 93 TYR A N 1
ATOM 741 C CA . TYR A 1 93 ? 19.508 -2.491 -3.004 1.00 55.41 93 TYR A CA 1
ATOM 742 C C . TYR A 1 93 ? 18.149 -3.033 -2.517 1.00 55.41 93 TYR A C 1
ATOM 744 O O . TYR A 1 93 ? 17.527 -3.854 -3.186 1.00 55.41 93 TYR A O 1
ATOM 752 N N . ASN A 1 94 ? 17.683 -2.575 -1.355 1.00 65.19 94 ASN A N 1
ATOM 753 C CA . ASN A 1 94 ? 16.436 -2.956 -0.722 1.00 65.19 94 ASN A CA 1
ATOM 754 C C . ASN A 1 94 ? 15.432 -1.800 -0.658 1.00 65.19 94 ASN A C 1
ATOM 756 O O . ASN A 1 94 ? 14.488 -1.895 0.122 1.00 65.19 94 ASN A O 1
ATOM 760 N N . GLU A 1 95 ? 15.588 -0.701 -1.397 1.00 80.44 95 GLU A N 1
ATOM 761 C CA . GLU A 1 95 ? 14.545 0.330 -1.455 1.00 80.44 95 GLU A CA 1
ATOM 762 C C . GLU A 1 95 ? 13.192 -0.276 -1.879 1.00 80.44 95 GLU A C 1
ATOM 764 O O . GLU A 1 95 ? 13.104 -1.071 -2.809 1.00 80.44 95 GLU A O 1
ATOM 769 N N . LYS A 1 96 ? 12.135 0.045 -1.124 1.00 85.88 96 LYS A N 1
ATOM 770 C CA . LYS A 1 96 ? 10.762 -0.406 -1.387 1.00 85.88 96 LYS A CA 1
ATOM 771 C C . LYS A 1 96 ? 9.857 0.810 -1.346 1.00 85.88 96 LYS A C 1
ATOM 773 O O . LYS A 1 96 ? 10.011 1.657 -0.463 1.00 85.88 96 LYS A O 1
ATOM 778 N N . TYR A 1 97 ? 8.896 0.846 -2.251 1.00 88.75 97 TYR A N 1
ATOM 779 C CA . TYR A 1 97 ? 7.975 1.958 -2.437 1.00 88.75 97 TYR A CA 1
ATOM 780 C C . TYR A 1 97 ? 6.558 1.506 -2.090 1.00 88.75 97 TYR A C 1
ATOM 782 O O . TYR A 1 97 ? 6.210 0.357 -2.340 1.00 88.75 97 TYR A O 1
ATOM 790 N N . VAL A 1 98 ? 5.749 2.379 -1.481 1.00 91.50 98 VAL A N 1
ATOM 791 C CA . VAL A 1 98 ? 4.354 2.070 -1.122 1.00 91.50 98 VAL A CA 1
ATOM 792 C C . VAL A 1 98 ? 3.398 3.069 -1.745 1.00 91.50 98 VAL A C 1
ATOM 794 O O . VAL A 1 98 ? 3.640 4.275 -1.692 1.00 91.50 98 VAL A O 1
ATOM 797 N N . CYS A 1 99 ? 2.282 2.575 -2.271 1.00 90.88 99 CYS A N 1
ATOM 798 C CA . CYS A 1 99 ? 1.144 3.409 -2.631 1.00 90.88 99 CYS A CA 1
ATOM 799 C C . CYS A 1 99 ? -0.174 2.789 -2.156 1.00 90.88 99 CYS A C 1
ATOM 801 O O . CYS A 1 99 ? -0.239 1.622 -1.764 1.00 90.88 99 CYS A O 1
ATOM 803 N N . SER A 1 100 ? -1.226 3.600 -2.179 1.00 90.94 100 SER A N 1
ATOM 804 C CA . SER A 1 100 ? -2.594 3.203 -1.864 1.00 90.94 100 SER A CA 1
ATOM 805 C C . SER A 1 100 ? -3.479 3.439 -3.084 1.00 90.94 100 SER A C 1
ATOM 807 O O . SER A 1 100 ? -3.278 4.418 -3.800 1.00 90.94 100 SER A O 1
ATOM 809 N N . ASN A 1 101 ? -4.497 2.599 -3.295 1.00 88.88 101 ASN A N 1
ATOM 810 C CA . ASN A 1 101 ? -5.541 2.879 -4.295 1.00 88.88 101 ASN A CA 1
ATOM 811 C C . ASN A 1 101 ? -6.539 3.963 -3.849 1.00 88.88 101 ASN A C 1
ATOM 813 O O . ASN A 1 101 ? -7.435 4.319 -4.612 1.00 88.88 101 ASN A O 1
ATOM 817 N N . LEU A 1 102 ? -6.446 4.421 -2.602 1.00 87.62 102 LEU A N 1
ATOM 818 C CA . LEU A 1 102 ? -7.389 5.342 -1.986 1.00 87.62 102 LEU A CA 1
ATOM 819 C C . LEU A 1 102 ? -6.668 6.614 -1.523 1.00 87.62 102 LEU A C 1
ATOM 821 O O . LEU A 1 102 ? -5.722 6.534 -0.736 1.00 87.62 102 LEU A O 1
ATOM 825 N N . ASN A 1 103 ? -7.139 7.773 -1.989 1.00 84.44 103 ASN A N 1
ATOM 826 C CA . ASN A 1 103 ? -6.502 9.079 -1.769 1.00 84.44 103 ASN A CA 1
ATOM 827 C C . ASN A 1 103 ? -6.528 9.524 -0.298 1.00 84.44 103 ASN A C 1
ATOM 829 O O . ASN A 1 103 ? -5.665 10.279 0.143 1.00 84.44 103 ASN A O 1
ATOM 833 N N . GLU A 1 104 ? -7.505 9.059 0.482 1.00 84.19 104 GLU A N 1
ATOM 834 C CA . GLU A 1 104 ? -7.639 9.353 1.913 1.00 84.19 104 GLU A CA 1
ATOM 835 C C . GLU A 1 104 ? -6.648 8.570 2.792 1.00 84.19 104 GLU A C 1
ATOM 837 O O . GLU A 1 104 ? -6.620 8.749 4.018 1.00 84.19 104 GLU A O 1
ATOM 842 N N . VAL A 1 105 ? -5.845 7.692 2.184 1.00 87.56 105 VAL A N 1
ATOM 843 C CA . VAL A 1 105 ? -4.796 6.923 2.849 1.00 87.56 105 VAL A CA 1
ATOM 844 C C . VAL A 1 105 ? -3.443 7.544 2.529 1.00 87.56 105 VAL A C 1
ATOM 846 O O . VAL A 1 105 ? -2.983 7.530 1.393 1.00 87.56 105 VAL A O 1
ATOM 849 N N . ALA A 1 106 ? -2.764 8.024 3.564 1.00 88.19 106 ALA A N 1
ATOM 850 C CA . ALA A 1 106 ? -1.352 8.364 3.481 1.00 88.19 106 ALA A CA 1
ATOM 851 C C . ALA A 1 106 ? -0.528 7.194 4.019 1.00 88.19 106 ALA A C 1
ATOM 853 O O . ALA A 1 106 ? -0.808 6.709 5.116 1.00 88.19 106 ALA A O 1
ATOM 854 N N . SER A 1 107 ? 0.502 6.771 3.290 1.00 90.25 107 SER A N 1
ATOM 855 C CA . SER A 1 107 ? 1.412 5.695 3.694 1.00 90.25 107 SER A CA 1
ATOM 856 C C . SER A 1 107 ? 2.869 6.104 3.524 1.00 90.25 107 SER A C 1
ATOM 858 O O . SER A 1 107 ? 3.214 6.810 2.581 1.00 90.25 107 SER A O 1
ATOM 860 N N . SER A 1 108 ? 3.732 5.630 4.415 1.00 91.50 108 SER A N 1
ATOM 861 C CA . SER A 1 108 ? 5.181 5.805 4.337 1.00 91.50 108 SER A CA 1
ATOM 862 C C . SER A 1 108 ? 5.886 4.520 4.744 1.00 91.50 108 SER A C 1
ATOM 864 O O . SER A 1 108 ? 5.461 3.869 5.701 1.00 91.50 108 SER A O 1
ATOM 866 N N . ILE A 1 109 ? 6.982 4.191 4.065 1.00 90.75 109 ILE A N 1
ATOM 867 C CA . ILE A 1 109 ? 7.881 3.104 4.455 1.00 90.75 109 ILE A CA 1
ATOM 868 C C . ILE A 1 109 ? 9.086 3.679 5.195 1.00 90.75 109 ILE A C 1
ATOM 870 O O . ILE A 1 109 ? 9.644 4.696 4.787 1.00 90.75 109 ILE A O 1
ATOM 874 N N . SER A 1 110 ? 9.513 2.991 6.247 1.00 89.12 110 SER A N 1
ATOM 875 C CA . SER A 1 110 ? 10.797 3.208 6.912 1.00 89.12 110 SER A CA 1
ATOM 876 C C . SER A 1 110 ? 11.550 1.887 7.071 1.00 89.12 110 SER A C 1
ATOM 878 O O . SER A 1 110 ? 10.966 0.807 7.208 1.00 89.12 110 SER A O 1
ATOM 880 N N . ASN A 1 111 ? 12.878 1.976 7.037 1.00 87.25 111 ASN A N 1
ATOM 881 C CA . ASN A 1 111 ? 13.760 0.854 7.334 1.00 87.25 111 ASN A CA 1
ATOM 882 C C . ASN A 1 111 ? 13.836 0.667 8.854 1.00 87.25 111 ASN A C 1
ATOM 884 O O . ASN A 1 111 ? 14.167 1.608 9.572 1.00 87.25 111 ASN A O 1
ATOM 888 N N . VAL A 1 112 ? 13.563 -0.548 9.336 1.00 86.44 112 VAL A N 1
ATOM 889 C CA . VAL A 1 112 ? 13.798 -0.916 10.743 1.00 86.44 112 VAL A CA 1
ATOM 890 C C . VAL A 1 112 ? 15.173 -1.563 10.874 1.00 86.44 112 VAL A C 1
ATOM 892 O O . VAL A 1 112 ? 15.946 -1.229 11.767 1.00 86.44 112 VAL A O 1
ATOM 895 N N . ASN A 1 113 ? 15.485 -2.492 9.972 1.00 84.69 113 ASN A N 1
ATOM 896 C CA . ASN A 1 113 ? 16.795 -3.117 9.826 1.00 84.69 113 ASN A CA 1
ATOM 897 C C . ASN A 1 113 ? 16.985 -3.573 8.360 1.00 84.69 113 ASN A C 1
ATOM 899 O O . ASN A 1 113 ? 16.138 -3.299 7.511 1.00 84.69 113 ASN A O 1
ATOM 903 N N . ALA A 1 114 ? 18.078 -4.281 8.061 1.00 80.06 114 ALA A N 1
ATOM 904 C CA . ALA A 1 114 ? 18.399 -4.733 6.701 1.00 80.06 114 ALA A CA 1
ATOM 905 C C . ALA A 1 114 ? 17.364 -5.695 6.076 1.00 80.06 114 ALA A C 1
ATOM 907 O O . ALA A 1 114 ? 17.258 -5.766 4.855 1.00 80.06 114 ALA A O 1
ATOM 908 N N . TYR A 1 115 ? 16.607 -6.419 6.901 1.00 81.56 115 TYR A N 1
ATOM 909 C CA . TYR A 1 115 ? 15.676 -7.476 6.491 1.00 81.56 115 TYR A CA 1
ATOM 910 C C . TYR A 1 115 ? 14.221 -7.162 6.835 1.00 81.56 115 TYR A C 1
ATOM 912 O O . TYR A 1 115 ? 13.329 -7.924 6.481 1.00 81.56 115 TYR A O 1
ATOM 920 N N . THR A 1 116 ? 13.960 -6.063 7.538 1.00 85.12 116 THR A N 1
ATOM 921 C CA . THR A 1 116 ? 12.638 -5.700 8.035 1.00 85.12 116 THR A CA 1
ATOM 922 C C . THR A 1 116 ? 12.373 -4.231 7.768 1.00 85.12 116 THR A C 1
ATOM 924 O O . THR A 1 116 ? 13.108 -3.344 8.213 1.00 85.12 116 THR A O 1
ATOM 927 N N . LYS A 1 117 ? 11.257 -3.978 7.097 1.00 89.25 117 LYS A N 1
ATOM 928 C CA . LYS A 1 117 ? 10.692 -2.651 6.890 1.00 89.25 117 LYS A CA 1
ATOM 929 C C . LYS A 1 117 ? 9.400 -2.511 7.661 1.00 89.25 117 LYS A C 1
ATOM 931 O O . LYS A 1 117 ? 8.758 -3.494 8.038 1.00 89.25 117 LYS A O 1
ATOM 936 N N . GLU A 1 118 ? 9.007 -1.273 7.886 1.00 93.00 118 GLU A N 1
ATOM 937 C CA . GLU A 1 118 ? 7.694 -0.955 8.411 1.00 93.00 118 GLU A CA 1
ATOM 938 C C . GLU A 1 118 ? 6.970 -0.004 7.473 1.00 93.00 118 GLU A C 1
ATOM 940 O O . GLU A 1 118 ? 7.569 0.878 6.862 1.00 93.00 118 GLU A O 1
ATOM 945 N N . VAL A 1 119 ? 5.664 -0.204 7.366 1.00 93.81 119 VAL A N 1
ATOM 946 C CA . VAL A 1 119 ? 4.755 0.731 6.728 1.00 93.81 119 VAL A CA 1
ATOM 947 C C . VAL A 1 119 ? 3.919 1.376 7.813 1.00 93.81 119 VAL A C 1
ATOM 949 O O . VAL A 1 119 ? 3.251 0.700 8.596 1.00 93.81 119 VAL A O 1
ATOM 952 N N . SER A 1 120 ? 3.963 2.698 7.863 1.00 94.00 120 SER A N 1
ATOM 953 C CA . SER A 1 120 ? 3.045 3.496 8.661 1.00 94.00 120 SER A CA 1
ATOM 954 C C . SER A 1 120 ? 1.990 4.068 7.736 1.00 94.00 120 SER A C 1
ATOM 956 O O . SER A 1 120 ? 2.329 4.700 6.739 1.00 94.00 120 SER A O 1
ATOM 958 N N . PHE A 1 121 ? 0.716 3.868 8.059 1.00 92.81 121 PHE A N 1
ATOM 959 C CA . PHE A 1 121 ? -0.383 4.444 7.301 1.00 92.81 121 PHE A CA 1
ATOM 960 C C . PHE A 1 121 ? -1.383 5.165 8.196 1.00 92.81 121 PHE A C 1
ATOM 962 O O . PHE A 1 121 ? -1.602 4.824 9.367 1.00 92.81 121 PHE A O 1
ATOM 969 N N . LYS A 1 122 ? -1.981 6.200 7.617 1.00 92.25 122 LYS A N 1
ATOM 970 C CA . LYS A 1 122 ? -3.052 6.993 8.198 1.00 92.25 122 LYS A CA 1
ATOM 971 C C . LYS A 1 122 ? -4.227 6.953 7.242 1.00 92.25 122 LYS A C 1
ATOM 973 O O . LYS A 1 122 ? -4.067 7.304 6.081 1.00 92.25 122 LYS A O 1
ATOM 978 N N . TYR A 1 123 ? -5.386 6.564 7.744 1.00 89.25 123 TYR A N 1
ATOM 979 C CA . TYR A 1 123 ? -6.635 6.587 6.999 1.00 89.25 123 TYR A CA 1
ATOM 980 C C . TYR A 1 123 ? -7.577 7.586 7.665 1.00 89.25 123 TYR A C 1
ATOM 982 O O . TYR A 1 123 ? -7.893 7.454 8.855 1.00 89.25 123 TYR A O 1
ATOM 990 N N . LYS A 1 124 ? -7.967 8.621 6.914 1.00 82.38 124 LYS A N 1
ATOM 991 C CA . LYS A 1 124 ? -8.954 9.601 7.369 1.00 82.38 124 LYS A CA 1
ATOM 992 C C . LYS A 1 124 ? -10.346 9.047 7.107 1.00 82.38 124 LYS A C 1
ATOM 994 O O . LYS A 1 124 ? -10.738 8.839 5.966 1.00 82.38 124 LYS A O 1
ATOM 999 N N . ASN A 1 125 ? -11.086 8.840 8.184 1.00 70.56 125 ASN A N 1
ATOM 1000 C CA . ASN A 1 125 ? -12.451 8.369 8.103 1.00 70.56 125 ASN A CA 1
ATOM 1001 C C . ASN A 1 125 ? -13.387 9.487 7.592 1.00 70.56 125 ASN A C 1
ATOM 1003 O O . ASN A 1 125 ? -13.272 10.637 8.024 1.00 70.56 125 ASN A O 1
ATOM 1007 N N . MET A 1 126 ? -14.292 9.153 6.671 1.00 66.50 126 MET A N 1
ATOM 1008 C CA . MET A 1 1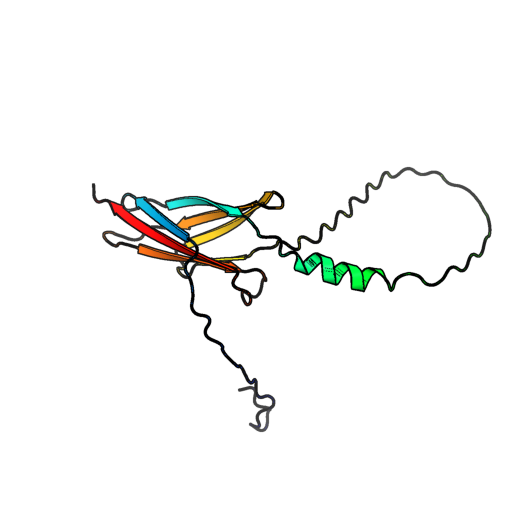26 ? -15.326 10.043 6.139 1.00 66.50 126 MET A CA 1
ATOM 1009 C C . MET A 1 126 ? -16.684 9.355 6.319 1.00 66.50 126 MET A C 1
ATOM 1011 O O . MET A 1 126 ? -16.932 8.372 5.631 1.00 66.50 126 MET A O 1
ATOM 1015 N N . ASN A 1 127 ? -17.507 9.890 7.232 1.00 64.19 127 ASN A N 1
ATOM 1016 C CA . ASN A 1 127 ? -18.930 9.625 7.518 1.00 64.19 127 ASN A CA 1
ATOM 1017 C C . ASN A 1 127 ? -19.426 8.148 7.603 1.00 64.19 127 ASN A C 1
ATOM 1019 O O . ASN A 1 127 ? -19.081 7.268 6.820 1.00 64.19 127 ASN A O 1
ATOM 1023 N N . SER A 1 128 ? -20.300 7.889 8.582 1.00 53.41 128 SER A N 1
ATOM 1024 C CA . SER A 1 128 ? -21.036 6.628 8.826 1.00 53.41 128 SER A CA 1
ATOM 1025 C C . SER A 1 128 ? -21.945 6.174 7.663 1.00 53.41 128 SER A C 1
ATOM 1027 O O . SER A 1 128 ? -22.405 7.047 6.924 1.00 53.41 128 SER A O 1
ATOM 1029 N N . PRO A 1 129 ? -22.339 4.882 7.540 1.00 56.47 129 PRO A N 1
ATOM 1030 C CA . PRO A 1 129 ? -21.706 3.639 7.985 1.00 56.47 129 PRO A CA 1
ATOM 1031 C C . PRO A 1 129 ? -21.221 2.858 6.753 1.00 56.47 129 PRO A C 1
ATOM 1033 O O . PRO A 1 129 ? -22.019 2.462 5.910 1.00 56.47 129 PRO A O 1
ATOM 1036 N N . ASN A 1 130 ? -19.917 2.622 6.614 1.00 66.88 130 ASN A N 1
ATOM 1037 C CA . ASN A 1 130 ? -19.403 1.851 5.482 1.00 66.88 130 ASN A CA 1
ATOM 1038 C C . ASN A 1 130 ? -18.258 0.955 5.933 1.00 66.88 130 ASN A C 1
ATOM 1040 O O . ASN A 1 130 ? -17.273 1.435 6.486 1.00 66.88 130 ASN A O 1
ATOM 1044 N N . GLU A 1 131 ? -18.359 -0.346 5.662 1.00 79.88 131 GLU A N 1
ATOM 1045 C CA . GLU A 1 131 ? -17.158 -1.164 5.550 1.00 79.88 131 GLU A CA 1
ATOM 1046 C C . GLU A 1 131 ? -16.299 -0.565 4.437 1.00 79.88 131 GLU A C 1
ATOM 1048 O O . GLU A 1 131 ? -16.765 -0.329 3.320 1.00 79.88 131 GLU A O 1
ATOM 1053 N N . ARG A 1 132 ? -15.043 -0.268 4.756 1.00 86.19 132 ARG A N 1
ATOM 1054 C CA . ARG A 1 132 ? -14.104 0.308 3.800 1.00 86.19 132 ARG A CA 1
ATOM 1055 C C . ARG A 1 132 ? -12.955 -0.652 3.596 1.00 86.19 132 ARG A C 1
ATOM 1057 O O . ARG A 1 132 ? -12.322 -1.098 4.552 1.00 86.19 132 ARG A O 1
ATOM 1064 N N . VAL A 1 133 ? -12.687 -0.943 2.330 1.00 90.19 133 VAL A N 1
ATOM 1065 C CA . VAL A 1 133 ? -11.562 -1.770 1.909 1.00 90.19 133 VAL A CA 1
ATOM 1066 C C . VAL A 1 133 ? -10.653 -0.930 1.035 1.00 90.19 133 VAL A C 1
ATOM 1068 O O . VAL A 1 133 ? -11.106 -0.307 0.075 1.00 90.19 133 VAL A O 1
ATOM 1071 N N . PHE A 1 134 ? -9.371 -0.921 1.366 1.00 92.00 134 PHE A N 1
ATOM 1072 C CA . PHE A 1 134 ? -8.336 -0.344 0.521 1.00 92.00 134 PHE A CA 1
ATOM 1073 C C . PHE A 1 134 ? -7.138 -1.283 0.450 1.00 92.00 134 PHE A C 1
ATOM 1075 O O . PHE A 1 134 ? -7.014 -2.233 1.229 1.00 92.00 134 PHE A O 1
ATOM 1082 N N . TYR A 1 135 ? -6.266 -1.018 -0.510 1.00 93.31 135 TYR A N 1
ATOM 1083 C CA . TYR A 1 135 ? -5.089 -1.810 -0.799 1.00 93.31 135 TYR A CA 1
ATOM 1084 C C . TYR A 1 135 ? -3.844 -0.958 -0.616 1.00 93.31 135 TYR A C 1
ATOM 1086 O O . TYR A 1 135 ? -3.823 0.209 -1.006 1.00 93.31 135 TYR A O 1
ATOM 1094 N N . LEU A 1 136 ? -2.814 -1.556 -0.030 1.00 94.25 136 LEU A N 1
ATOM 1095 C CA . LEU A 1 136 ? -1.456 -1.040 -0.068 1.00 94.25 136 LEU A CA 1
ATOM 1096 C C . LEU A 1 136 ? -0.650 -1.907 -1.029 1.00 94.25 136 LEU A C 1
ATOM 1098 O O . LEU A 1 136 ? -0.641 -3.131 -0.892 1.00 94.25 136 LEU A O 1
ATOM 1102 N N . PHE A 1 137 ? 0.017 -1.265 -1.979 1.00 91.75 137 PHE A N 1
ATOM 1103 C CA . PHE A 1 137 ? 0.875 -1.912 -2.965 1.00 91.75 137 PHE A CA 1
ATOM 1104 C C . PHE A 1 137 ? 2.320 -1.589 -2.643 1.00 91.75 137 PHE A C 1
ATOM 1106 O O . PHE A 1 137 ? 2.655 -0.426 -2.409 1.00 91.75 137 PHE A O 1
ATOM 1113 N N . PHE A 1 138 ? 3.160 -2.615 -2.637 1.00 91.00 138 PHE A N 1
ATOM 1114 C CA . PHE A 1 138 ? 4.585 -2.504 -2.375 1.00 91.00 138 PHE A CA 1
ATOM 1115 C C . PHE A 1 138 ? 5.342 -2.780 -3.665 1.00 91.00 138 PHE A C 1
ATOM 1117 O O . PHE A 1 138 ? 5.118 -3.815 -4.285 1.00 91.00 138 PHE A O 1
ATOM 1124 N N . TYR A 1 139 ? 6.240 -1.881 -4.048 1.00 88.69 139 TYR A N 1
ATOM 1125 C CA . TYR A 1 139 ? 7.033 -1.979 -5.271 1.00 88.69 139 TYR A CA 1
ATOM 1126 C C . TYR A 1 139 ? 8.522 -2.007 -4.970 1.00 88.69 139 TYR A C 1
ATOM 1128 O O . TYR A 1 139 ? 8.981 -1.455 -3.965 1.00 88.69 139 TYR A O 1
ATOM 1136 N N . ASP A 1 140 ? 9.262 -2.621 -5.882 1.00 85.31 140 ASP A N 1
ATOM 1137 C CA . ASP A 1 140 ? 10.713 -2.787 -5.800 1.00 85.31 140 ASP A CA 1
ATOM 1138 C C . ASP A 1 140 ? 11.481 -1.707 -6.560 1.00 85.31 140 ASP A C 1
ATOM 1140 O O . ASP A 1 140 ? 12.703 -1.627 -6.464 1.00 85.31 140 ASP A O 1
ATOM 1144 N N . ASP A 1 141 ? 10.766 -0.858 -7.292 1.00 84.00 141 ASP A N 1
ATOM 1145 C CA . ASP A 1 141 ? 11.323 0.222 -8.086 1.00 84.00 141 ASP A CA 1
ATOM 1146 C C . ASP A 1 141 ? 10.532 1.528 -7.887 1.00 84.00 141 ASP A C 1
ATOM 1148 O O . ASP A 1 141 ? 9.330 1.502 -7.592 1.00 84.00 141 ASP A O 1
ATOM 1152 N N . PRO A 1 142 ? 11.184 2.688 -8.081 1.00 84.12 142 PRO A N 1
ATOM 1153 C CA . PRO A 1 142 ? 10.542 3.993 -7.931 1.00 84.12 142 PRO A CA 1
ATOM 1154 C C . PRO A 1 142 ? 9.465 4.280 -8.986 1.00 84.12 142 PRO A C 1
ATOM 1156 O O . PRO A 1 142 ? 8.657 5.187 -8.791 1.00 84.12 142 PRO A O 1
ATOM 1159 N N . TYR A 1 143 ? 9.443 3.542 -10.100 1.00 85.19 143 TYR A N 1
ATOM 1160 C CA . TYR A 1 143 ? 8.482 3.721 -11.190 1.00 85.19 143 TYR A CA 1
ATOM 1161 C C . TYR A 1 143 ? 7.244 2.826 -11.043 1.00 85.19 143 TYR A C 1
ATOM 1163 O O . TYR A 1 143 ? 6.360 2.874 -11.896 1.00 85.19 143 TYR A O 1
ATOM 1171 N N . MET A 1 144 ? 7.154 2.057 -9.951 1.00 84.25 144 MET A N 1
ATOM 1172 C CA . MET A 1 144 ? 6.034 1.170 -9.629 1.00 84.25 144 MET A CA 1
ATOM 1173 C C . MET A 1 144 ? 5.751 0.109 -10.706 1.00 84.25 144 MET A C 1
ATOM 1175 O O . MET A 1 144 ? 4.602 -0.274 -10.930 1.00 84.25 144 MET A O 1
ATOM 1179 N N . ILE A 1 145 ? 6.792 -0.374 -11.385 1.00 82.94 145 ILE A N 1
ATOM 1180 C CA . ILE A 1 145 ? 6.676 -1.377 -12.455 1.00 82.94 145 ILE A CA 1
ATOM 1181 C C . ILE A 1 145 ? 6.711 -2.800 -11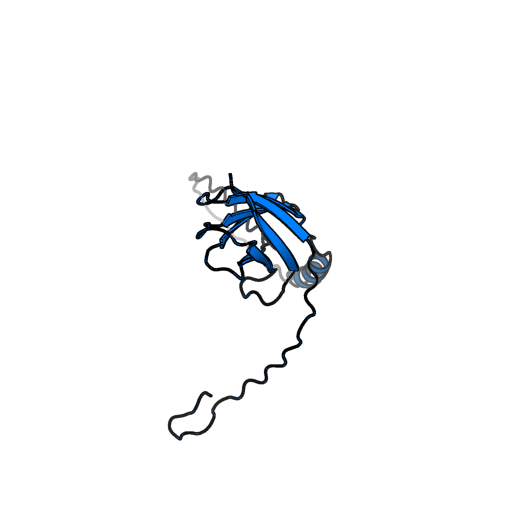.875 1.00 82.94 145 ILE A C 1
ATOM 1183 O O . ILE A 1 145 ? 5.980 -3.684 -12.317 1.00 82.94 145 ILE A O 1
ATOM 1187 N N . SER A 1 146 ? 7.546 -3.024 -10.867 1.00 83.19 146 SER A N 1
ATOM 1188 C CA . SER A 1 146 ? 7.809 -4.305 -10.222 1.00 83.19 146 SER A CA 1
ATOM 1189 C C . SER A 1 146 ? 7.060 -4.387 -8.897 1.00 83.19 146 SER A C 1
ATOM 1191 O O . SER A 1 146 ? 7.580 -4.023 -7.838 1.00 83.19 146 SER A O 1
ATOM 1193 N N . LEU A 1 147 ? 5.814 -4.857 -8.963 1.00 86.00 147 LEU A N 1
ATOM 1194 C CA . LEU A 1 147 ? 4.989 -5.131 -7.789 1.00 86.00 147 LEU A CA 1
ATOM 1195 C C . LEU A 1 147 ? 5.552 -6.320 -6.997 1.00 86.00 147 LEU A C 1
ATOM 1197 O O . LEU A 1 147 ? 5.861 -7.362 -7.568 1.00 86.00 147 LEU A O 1
ATOM 1201 N N . ASN A 1 148 ? 5.647 -6.161 -5.683 1.00 85.69 148 ASN A N 1
ATOM 1202 C CA . ASN A 1 148 ? 6.229 -7.135 -4.764 1.00 85.69 148 ASN A CA 1
ATOM 1203 C C . ASN A 1 148 ? 5.181 -7.768 -3.853 1.00 85.69 148 ASN A C 1
ATOM 1205 O O . ASN A 1 148 ? 5.044 -8.984 -3.841 1.00 85.69 148 ASN A O 1
ATOM 1209 N N . GLU A 1 149 ? 4.413 -6.948 -3.136 1.00 88.50 149 GLU A N 1
ATOM 1210 C CA . GLU A 1 149 ? 3.336 -7.438 -2.276 1.00 88.50 149 GLU A CA 1
ATOM 1211 C C . GLU A 1 149 ? 2.096 -6.548 -2.379 1.00 88.50 149 GLU A C 1
ATOM 1213 O O . GLU A 1 149 ? 2.179 -5.343 -2.643 1.00 88.50 149 GLU A O 1
ATOM 1218 N N . ILE A 1 150 ? 0.939 -7.140 -2.096 1.00 91.81 150 ILE A N 1
ATOM 1219 C CA . ILE A 1 150 ? -0.357 -6.470 -2.027 1.00 91.81 150 ILE A CA 1
ATOM 1220 C C . ILE A 1 150 ? -1.005 -6.778 -0.689 1.00 91.81 150 ILE A C 1
ATOM 1222 O O . ILE A 1 150 ? -1.261 -7.933 -0.334 1.00 91.81 150 ILE A O 1
ATOM 1226 N N . TRP A 1 151 ? -1.321 -5.733 0.068 1.00 93.88 151 TRP A N 1
ATOM 1227 C CA . TRP A 1 151 ? -2.027 -5.876 1.334 1.00 93.88 151 TRP A CA 1
ATOM 1228 C C . TRP A 1 151 ? -3.422 -5.306 1.223 1.00 93.88 151 TRP A C 1
ATOM 1230 O O . TRP A 1 151 ? -3.606 -4.160 0.829 1.00 93.88 151 TRP A O 1
ATOM 1240 N N . ARG A 1 152 ? -4.407 -6.087 1.650 1.00 94.19 152 ARG A N 1
ATOM 1241 C CA . ARG A 1 152 ? -5.803 -5.673 1.729 1.00 94.19 152 ARG A CA 1
ATOM 1242 C C . ARG A 1 152 ? -6.146 -5.274 3.157 1.00 94.19 152 ARG A C 1
ATOM 1244 O O . ARG A 1 152 ? -6.019 -6.072 4.087 1.00 94.19 152 ARG A O 1
ATOM 1251 N N . ILE A 1 153 ? -6.608 -4.049 3.341 1.00 93.19 153 ILE A N 1
ATOM 1252 C CA . ILE A 1 153 ? -6.965 -3.503 4.646 1.00 93.19 153 ILE A CA 1
ATOM 1253 C C . ILE A 1 153 ? -8.475 -3.314 4.709 1.00 93.19 153 ILE A C 1
ATOM 1255 O O . ILE A 1 153 ? -9.041 -2.573 3.912 1.00 93.19 153 ILE A O 1
ATOM 1259 N N . PHE A 1 154 ? -9.107 -3.961 5.683 1.00 91.56 154 PHE A N 1
ATOM 1260 C CA . PHE A 1 154 ? -10.505 -3.757 6.037 1.00 91.56 154 PHE A CA 1
ATOM 1261 C C . PHE A 1 154 ? -10.597 -2.825 7.237 1.00 91.56 154 PHE A C 1
ATOM 1263 O O . PHE A 1 154 ? -9.942 -3.038 8.265 1.00 91.56 154 PHE A O 1
ATOM 1270 N N . VAL A 1 155 ? -11.453 -1.821 7.124 1.00 89.56 155 VAL A N 1
ATOM 1271 C CA . VAL A 1 155 ? -11.824 -0.930 8.215 1.00 89.56 155 VAL A CA 1
ATOM 1272 C C . VAL A 1 155 ? -13.323 -1.071 8.435 1.00 89.56 155 VAL A C 1
ATOM 1274 O O . VAL A 1 155 ? -14.127 -0.659 7.599 1.00 89.56 155 VAL A O 1
ATOM 1277 N N . HIS A 1 156 ? -13.692 -1.677 9.561 1.00 86.00 156 HIS A N 1
ATOM 1278 C CA . HIS A 1 156 ? -15.075 -1.798 9.998 1.00 86.00 156 HIS A CA 1
ATOM 1279 C C . HIS A 1 156 ? -15.400 -0.669 10.967 1.00 86.00 156 HIS A C 1
ATOM 1281 O O . HIS A 1 156 ? -14.647 -0.391 11.907 1.00 86.00 156 HIS A O 1
ATOM 1287 N N . HIS A 1 157 ? -16.539 -0.031 10.730 1.00 77.88 157 HIS A N 1
ATOM 1288 C CA . HIS A 1 157 ? -17.034 1.046 11.564 1.00 77.88 157 HIS A CA 1
ATOM 1289 C C . HIS A 1 157 ? -17.971 0.442 12.604 1.00 77.88 157 HIS A C 1
ATOM 1291 O O . HIS A 1 157 ? -18.964 -0.188 12.248 1.00 77.88 157 HIS A O 1
ATOM 1297 N N . VAL A 1 158 ? -17.637 0.598 13.881 1.00 71.75 158 VAL A N 1
ATOM 1298 C CA . VAL A 1 158 ? -18.500 0.162 14.982 1.00 71.75 158 VAL A CA 1
ATOM 1299 C C . VAL A 1 158 ? -19.311 1.373 15.428 1.00 71.75 158 VAL A C 1
ATOM 1301 O O . VAL A 1 158 ? -18.739 2.330 15.955 1.00 71.75 158 VAL A O 1
ATOM 1304 N N . GLN A 1 159 ? -20.624 1.339 15.185 1.00 66.50 159 GLN A N 1
ATOM 1305 C CA . GLN A 1 159 ? -21.561 2.283 15.794 1.00 66.50 159 GLN A CA 1
ATOM 1306 C C . GLN A 1 159 ? -21.592 2.046 17.303 1.00 66.50 159 GLN A C 1
ATOM 1308 O O . GLN A 1 159 ? -21.590 0.899 17.755 1.00 66.50 159 GLN A O 1
ATOM 1313 N N . ARG A 1 160 ? -21.568 3.136 18.067 1.00 60.50 160 ARG A N 1
ATOM 1314 C CA . ARG A 1 160 ? -21.662 3.113 19.524 1.00 60.50 160 ARG A CA 1
ATOM 1315 C C . ARG A 1 160 ? -23.058 3.513 19.964 1.00 60.50 160 ARG A C 1
ATOM 1317 O O . ARG A 1 160 ? -23.620 4.415 19.308 1.00 60.50 160 ARG A O 1
#

pLDDT: mean 71.04, std 21.77, range [26.39, 94.25]